Protein AF-A0A453R0F7-F1 (afdb_monomer_lite)

Radius of gyration: 18.1 Å; chains: 1; bounding box: 47×37×55 Å

Foldseek 3Di:
DVVVVVVVCVVQQQDFPDDDPPQTDGPVQVCQVPDVLRQHDLSVQQSVLSVCCVVCPCLRNLEHRDRQVLLQLLLVPDDDVSLVVNLVRQVVSCVSPNNLSRQKYWHWYQDPSATWIWMQGNPVLETEIEHQADDCPDPVNVSSVVSNVVSVQVSCCVRRNVPDDSPVHDYDYDDDHHDPHD

InterPro domains:
  IPR003653 Ulp1 protease family, C-terminal catalytic domain [PF02902] (80-179)
  IPR038765 Papain-like cysteine peptidase superfamily [SSF54001] (18-182)

Sequence (182 aa):
CIVLTFIFYLYVSSMTAIIYRKVRCSYLSLGQSLMPGGHVNNFLISVFCRKLFDDCHPSVSKKHYFFSYIGENILKYHNKDQFKLIQNTFKGASLAKKIDACELLFFPICHCKHWFLFVVDLQNCQFVFMDSLFLKKSRYQVVVSEMLVGNFKHLWKEIVDSEYSFDNFRIVYPAMPRQGNG

Structure (mmCIF, N/CA/C/O backbone):
data_AF-A0A453R0F7-F1
#
_entry.id   AF-A0A453R0F7-F1
#
loop_
_atom_site.group_PDB
_atom_site.id
_atom_site.type_symbol
_atom_site.label_atom_id
_atom_site.label_alt_id
_atom_site.label_comp_id
_atom_site.label_asym_id
_atom_site.label_entity_id
_atom_site.label_seq_id
_atom_site.pdbx_PDB_ins_code
_atom_site.Cartn_x
_atom_site.Cartn_y
_atom_site.Cartn_z
_atom_site.occupancy
_atom_site.B_iso_or_equiv
_atom_site.auth_seq_id
_atom_site.auth_comp_id
_atom_site.auth_asym_id
_atom_site.auth_atom_id
_atom_site.pdbx_PDB_model_num
ATOM 1 N N . CYS A 1 1 ? 30.199 2.221 -34.842 1.00 62.59 1 CYS A N 1
ATOM 2 C CA . CYS A 1 1 ? 29.141 1.273 -34.422 1.00 62.59 1 CYS A CA 1
ATOM 3 C C . CYS A 1 1 ? 28.790 1.367 -32.940 1.00 62.59 1 CYS A C 1
ATOM 5 O O . CYS A 1 1 ? 27.654 1.707 -32.656 1.00 62.59 1 CYS A O 1
ATOM 7 N N . ILE A 1 2 ? 29.724 1.157 -32.003 1.00 69.75 2 ILE A N 1
ATOM 8 C CA . ILE A 1 2 ? 29.422 1.078 -30.553 1.00 69.75 2 ILE A CA 1
ATOM 9 C C . ILE A 1 2 ? 28.723 2.336 -29.999 1.00 69.75 2 ILE A C 1
ATOM 11 O O . ILE A 1 2 ? 27.741 2.221 -29.273 1.00 69.75 2 ILE A O 1
ATOM 15 N N . VAL A 1 3 ? 29.165 3.536 -30.390 1.00 70.31 3 VAL A N 1
ATOM 16 C CA . VAL A 1 3 ? 28.563 4.806 -29.932 1.00 70.31 3 VAL A CA 1
ATOM 17 C C . VAL A 1 3 ? 27.114 4.967 -30.412 1.00 70.31 3 VAL A C 1
ATOM 19 O O . VAL A 1 3 ? 26.255 5.373 -29.639 1.00 70.31 3 VAL A O 1
ATOM 22 N N . LEU A 1 4 ? 26.814 4.582 -31.657 1.00 67.19 4 LEU A N 1
ATOM 23 C CA . LEU A 1 4 ? 25.453 4.620 -32.207 1.00 67.19 4 LEU A CA 1
ATOM 24 C C . LEU A 1 4 ? 24.537 3.613 -31.504 1.00 67.19 4 LEU A C 1
ATOM 26 O O . LEU A 1 4 ? 23.413 3.957 -31.158 1.00 67.19 4 LEU A O 1
ATOM 30 N N . THR A 1 5 ? 25.032 2.404 -31.228 1.00 71.38 5 THR A N 1
ATOM 31 C CA . THR A 1 5 ? 24.297 1.394 -30.453 1.00 71.38 5 THR A CA 1
ATOM 32 C C . THR A 1 5 ? 24.018 1.874 -29.028 1.00 71.38 5 THR A C 1
ATOM 34 O O . THR A 1 5 ? 22.914 1.683 -28.529 1.00 71.38 5 THR A O 1
ATOM 37 N N . PHE A 1 6 ? 24.978 2.542 -28.386 1.00 71.06 6 PHE A N 1
ATOM 38 C CA . PHE A 1 6 ? 24.814 3.083 -27.037 1.00 71.06 6 PHE A CA 1
ATOM 39 C C . PHE A 1 6 ? 23.817 4.250 -26.990 1.00 71.06 6 PHE A C 1
ATOM 41 O O . PHE A 1 6 ? 22.940 4.274 -26.131 1.00 71.06 6 PHE A O 1
ATOM 48 N N . ILE A 1 7 ? 23.886 5.179 -27.948 1.00 72.44 7 ILE A N 1
ATOM 49 C CA . ILE A 1 7 ? 22.922 6.284 -28.072 1.00 72.44 7 ILE A CA 1
ATOM 50 C C . ILE A 1 7 ? 21.515 5.741 -28.349 1.00 72.44 7 ILE A C 1
ATOM 52 O O . ILE A 1 7 ? 20.557 6.168 -27.708 1.00 72.44 7 ILE A O 1
ATOM 56 N N . PHE A 1 8 ? 21.388 4.763 -29.250 1.00 73.00 8 PHE A N 1
ATOM 57 C CA . PHE A 1 8 ? 20.111 4.115 -29.547 1.00 73.00 8 PHE A CA 1
ATOM 58 C C . PHE A 1 8 ? 19.547 3.383 -28.322 1.00 73.00 8 PHE A C 1
ATOM 60 O O . PHE A 1 8 ? 18.367 3.525 -28.008 1.00 73.00 8 PHE A O 1
ATOM 67 N N . TYR A 1 9 ? 20.393 2.668 -27.574 1.00 76.19 9 TYR A N 1
ATOM 68 C CA . TYR A 1 9 ? 20.005 2.023 -26.322 1.00 76.19 9 TYR A CA 1
ATOM 69 C C . TYR A 1 9 ? 19.508 3.034 -25.285 1.00 76.19 9 TYR A C 1
ATOM 71 O O . TYR A 1 9 ? 18.440 2.826 -24.712 1.00 76.19 9 TYR A O 1
ATOM 79 N N . LEU A 1 10 ? 20.235 4.133 -25.054 1.00 76.06 10 LEU A N 1
ATOM 80 C CA . LEU A 1 10 ? 19.820 5.181 -24.116 1.00 76.06 10 LEU A CA 1
ATOM 81 C C . LEU A 1 10 ? 18.492 5.822 -24.532 1.00 76.06 10 LEU A C 1
ATOM 83 O O . LEU A 1 10 ? 17.615 6.023 -23.689 1.00 76.06 10 LEU A O 1
ATOM 87 N N . TYR A 1 11 ? 18.326 6.084 -25.829 1.00 78.25 11 TYR A N 1
ATOM 88 C CA . TYR A 1 11 ? 17.098 6.639 -26.381 1.00 78.25 11 TYR A CA 1
ATOM 89 C C . TYR A 1 11 ? 15.909 5.710 -26.111 1.00 78.25 11 TYR A C 1
ATOM 91 O O . TYR A 1 11 ? 14.978 6.102 -25.407 1.00 78.25 11 TYR A O 1
ATOM 99 N N . VAL A 1 12 ? 15.979 4.452 -26.559 1.00 79.31 12 VAL A N 1
ATOM 100 C CA . VAL A 1 12 ? 14.901 3.462 -26.387 1.00 79.31 12 VAL A CA 1
ATOM 101 C C . VAL A 1 12 ? 14.626 3.170 -24.909 1.00 79.31 12 VAL A C 1
ATOM 103 O O . VAL A 1 12 ? 13.471 3.089 -24.497 1.00 79.31 12 VAL A O 1
ATOM 106 N N . SER A 1 13 ? 15.667 3.087 -24.079 1.00 80.00 13 SER A N 1
ATOM 107 C CA . SER A 1 13 ? 15.554 2.834 -22.634 1.00 80.00 13 SER A CA 1
ATOM 108 C C . SER A 1 13 ? 14.711 3.884 -21.907 1.00 80.00 13 SER A C 1
ATOM 110 O O . SER A 1 13 ? 13.990 3.559 -20.959 1.00 80.00 13 SER A O 1
ATOM 112 N N . SER A 1 14 ? 14.788 5.140 -22.354 1.00 85.94 14 SER A N 1
ATOM 113 C CA . SER A 1 14 ? 14.032 6.262 -21.790 1.00 85.94 14 SER A CA 1
ATOM 114 C C . SER A 1 14 ? 12.587 6.347 -22.298 1.00 85.94 14 SER A C 1
ATOM 116 O O . SER A 1 14 ? 11.749 6.997 -21.667 1.00 85.94 14 SER A O 1
ATOM 118 N N . MET A 1 15 ? 12.269 5.668 -23.406 1.00 90.94 15 MET A N 1
ATOM 119 C CA . MET A 1 15 ? 10.923 5.662 -23.968 1.00 90.94 15 MET A CA 1
ATOM 120 C C . MET A 1 15 ? 9.944 4.945 -23.040 1.00 90.94 15 MET A C 1
ATOM 122 O O . MET A 1 15 ? 10.283 4.000 -22.322 1.00 90.94 15 MET A O 1
ATOM 126 N N . THR A 1 16 ? 8.692 5.398 -23.066 1.00 92.38 16 THR A N 1
ATOM 127 C CA . THR A 1 16 ? 7.635 4.772 -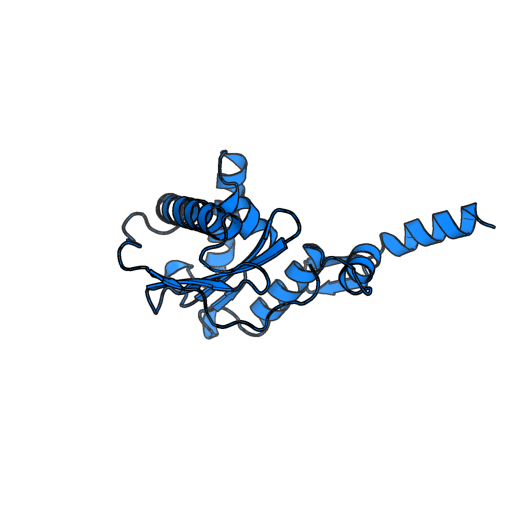22.274 1.00 92.38 16 THR A CA 1
ATOM 128 C C . THR A 1 16 ? 7.219 3.446 -22.910 1.00 92.38 16 THR A C 1
ATOM 130 O O . THR A 1 16 ? 6.814 3.427 -24.068 1.00 92.38 16 THR A O 1
ATOM 133 N N . ALA A 1 17 ? 7.298 2.358 -22.145 1.00 91.88 17 ALA A N 1
ATOM 134 C CA . ALA A 1 17 ? 6.841 1.032 -22.557 1.00 91.88 17 ALA A CA 1
ATOM 135 C C . ALA A 1 17 ? 5.370 0.804 -22.198 1.00 91.88 17 ALA A C 1
ATOM 137 O O . ALA A 1 17 ? 4.613 0.251 -22.987 1.00 91.88 17 ALA A O 1
ATOM 138 N N . ILE A 1 18 ? 4.958 1.245 -21.006 1.00 91.88 18 ILE A N 1
ATOM 139 C CA . ILE A 1 18 ? 3.586 1.093 -20.517 1.00 91.88 18 ILE A CA 1
ATOM 140 C C . ILE A 1 18 ? 3.050 2.458 -20.103 1.00 91.88 18 ILE A C 1
ATOM 142 O O . ILE A 1 18 ? 3.661 3.150 -19.285 1.00 91.88 18 ILE A O 1
ATOM 146 N N . ILE A 1 19 ? 1.879 2.814 -20.630 1.00 93.19 19 ILE A N 1
ATOM 147 C CA . ILE A 1 19 ? 1.061 3.931 -20.154 1.00 93.19 19 ILE A CA 1
ATOM 148 C C . ILE A 1 19 ? -0.261 3.346 -19.681 1.00 93.19 19 ILE A C 1
ATOM 150 O O . ILE A 1 19 ? -1.028 2.819 -20.481 1.00 93.19 19 ILE A O 1
ATOM 154 N N . TYR A 1 20 ? -0.538 3.463 -18.385 1.00 91.81 20 TYR A N 1
ATOM 155 C CA . TYR A 1 20 ? -1.837 3.106 -17.831 1.00 91.81 20 TYR A CA 1
ATOM 156 C C . TYR A 1 20 ? -2.412 4.305 -17.075 1.00 91.81 20 TYR A C 1
ATOM 158 O O . TYR A 1 20 ? -1.921 4.717 -16.017 1.00 91.81 20 TYR A O 1
ATOM 166 N N . ARG A 1 21 ? -3.432 4.928 -17.680 1.00 90.44 21 ARG A N 1
ATOM 167 C CA . ARG A 1 21 ? -3.911 6.276 -17.339 1.00 90.44 21 ARG A CA 1
ATOM 168 C C . ARG A 1 21 ? -2.759 7.294 -17.307 1.00 90.44 21 ARG A C 1
ATOM 170 O O . ARG A 1 21 ? -2.176 7.603 -18.338 1.00 90.44 21 ARG A O 1
ATOM 177 N N . LYS A 1 22 ? -2.441 7.835 -16.125 1.00 88.81 22 LYS A N 1
ATOM 178 C CA . LYS A 1 22 ? -1.382 8.834 -15.903 1.00 88.81 22 LYS A CA 1
ATOM 179 C C . LYS A 1 22 ? -0.075 8.218 -15.386 1.00 88.81 22 LYS A C 1
ATOM 181 O O . LYS A 1 22 ? 0.882 8.954 -15.166 1.00 88.81 22 LYS A O 1
ATOM 186 N N . VAL A 1 23 ? -0.029 6.900 -15.173 1.00 91.81 23 VAL A N 1
ATOM 187 C CA . VAL A 1 23 ? 1.169 6.195 -14.696 1.00 91.81 23 VAL A CA 1
ATOM 188 C C . VAL A 1 23 ? 1.950 5.673 -15.895 1.00 91.81 23 VAL A C 1
ATOM 190 O O . VAL A 1 23 ? 1.370 5.099 -16.818 1.00 91.81 23 VAL A O 1
ATOM 193 N N . ARG A 1 24 ? 3.266 5.892 -15.882 1.00 92.88 24 ARG A N 1
ATOM 194 C CA . ARG A 1 24 ? 4.177 5.503 -16.959 1.00 92.88 24 ARG A CA 1
ATOM 195 C C . ARG A 1 24 ? 5.275 4.595 -16.419 1.00 92.88 24 ARG A C 1
ATOM 197 O O . ARG A 1 24 ? 5.778 4.828 -15.323 1.00 92.88 24 ARG A O 1
ATOM 204 N N . CYS A 1 25 ? 5.659 3.602 -17.209 1.00 93.81 25 CYS A N 1
ATOM 205 C CA . CYS A 1 25 ? 6.821 2.753 -16.970 1.00 93.81 25 CYS A CA 1
ATOM 206 C C . CYS A 1 25 ? 7.662 2.710 -18.251 1.00 93.81 25 CYS A C 1
ATOM 208 O O . CYS A 1 25 ? 7.121 2.456 -19.330 1.00 93.81 25 CYS A O 1
ATOM 210 N N . SER A 1 26 ? 8.958 3.008 -18.155 1.00 94.25 26 SER A N 1
ATOM 211 C CA . SER A 1 26 ? 9.866 3.000 -19.307 1.00 94.25 26 SER A CA 1
ATOM 212 C C . SER A 1 26 ? 10.296 1.588 -19.698 1.00 94.25 26 SER A C 1
ATOM 214 O O . SER A 1 26 ? 10.189 0.663 -18.889 1.00 94.25 26 SER A O 1
ATOM 216 N N . TYR A 1 27 ? 10.830 1.421 -20.911 1.00 91.56 27 TYR A N 1
ATOM 217 C CA . TYR A 1 27 ? 11.426 0.148 -21.336 1.00 91.56 27 TYR A CA 1
ATOM 218 C C . TYR A 1 27 ? 12.549 -0.298 -20.402 1.00 91.56 27 TYR A C 1
ATOM 220 O O . TYR A 1 27 ? 12.622 -1.477 -20.070 1.00 91.56 27 TYR A O 1
ATOM 228 N N . LEU A 1 28 ? 13.366 0.639 -19.910 1.00 91.62 28 LEU A N 1
ATOM 229 C CA . LEU A 1 28 ? 14.405 0.325 -18.932 1.00 91.62 28 LEU A CA 1
ATOM 230 C C . LEU A 1 28 ? 13.816 -0.219 -17.629 1.00 91.62 28 LEU A C 1
ATOM 232 O O . LEU A 1 28 ? 14.228 -1.278 -17.166 1.00 91.62 28 LEU A O 1
ATOM 236 N N . SER A 1 29 ? 12.836 0.483 -17.051 1.00 92.69 29 SER A N 1
ATOM 237 C CA . SER A 1 29 ? 12.216 0.061 -15.789 1.00 92.69 29 SER A CA 1
ATOM 238 C C . SER A 1 29 ? 11.486 -1.268 -15.937 1.00 92.69 29 SER A C 1
ATOM 240 O O . SER A 1 29 ? 11.570 -2.106 -15.044 1.00 92.69 29 SER A O 1
ATOM 242 N N . LEU A 1 30 ? 10.804 -1.486 -17.063 1.00 92.62 30 LEU A N 1
ATOM 243 C CA . LEU A 1 30 ? 10.128 -2.743 -17.362 1.00 92.62 30 LEU A CA 1
ATOM 244 C C . LEU A 1 30 ? 11.133 -3.891 -17.530 1.00 92.62 30 LEU A C 1
ATOM 246 O O . LEU A 1 30 ? 10.993 -4.920 -16.875 1.00 92.62 30 LEU A O 1
ATOM 250 N N . GLY A 1 31 ? 12.165 -3.692 -18.354 1.00 91.69 31 GLY A N 1
ATOM 251 C CA . GLY A 1 31 ? 13.191 -4.696 -18.630 1.00 91.69 31 GLY A CA 1
ATOM 252 C C . GLY A 1 31 ? 13.966 -5.098 -17.377 1.00 91.69 31 GLY A C 1
ATOM 253 O O . GLY A 1 31 ? 14.059 -6.282 -17.072 1.00 91.69 31 GLY A O 1
ATOM 254 N N . GLN A 1 32 ? 14.439 -4.123 -16.595 1.00 92.06 32 GLN A N 1
ATOM 255 C CA . GLN A 1 32 ? 15.141 -4.381 -15.331 1.00 92.06 32 GLN A CA 1
ATOM 256 C C . GLN A 1 32 ? 14.262 -5.082 -14.292 1.00 92.06 32 GLN A C 1
ATOM 258 O O . GLN A 1 32 ? 14.773 -5.861 -13.495 1.00 92.06 32 GLN A O 1
ATOM 263 N N . SER A 1 33 ? 12.952 -4.816 -14.294 1.00 92.75 33 SER A N 1
ATOM 264 C CA . SER A 1 33 ? 12.030 -5.436 -13.337 1.00 92.75 33 SER A CA 1
ATOM 265 C C . SER A 1 33 ? 11.724 -6.897 -13.653 1.00 92.75 33 SER A C 1
ATOM 267 O O . SER A 1 33 ? 11.438 -7.655 -12.735 1.00 92.75 33 SER A O 1
ATOM 269 N N . LEU A 1 34 ? 11.703 -7.268 -14.936 1.00 92.19 34 LEU A N 1
ATOM 270 C CA . LEU A 1 34 ? 11.220 -8.576 -15.392 1.00 92.19 34 LEU A CA 1
ATOM 271 C C . LEU A 1 34 ? 12.337 -9.518 -15.854 1.00 92.19 34 LEU A C 1
ATOM 273 O O . LEU A 1 34 ? 12.078 -10.698 -16.083 1.00 92.19 34 LEU A O 1
ATOM 277 N N . MET A 1 35 ? 13.569 -9.024 -16.009 1.00 92.25 35 MET A N 1
ATOM 278 C CA . MET A 1 35 ? 14.704 -9.878 -16.352 1.00 92.25 35 MET A CA 1
ATOM 279 C C . MET A 1 35 ? 15.025 -10.876 -15.222 1.00 92.25 35 MET A C 1
ATOM 281 O O . MET A 1 35 ? 14.821 -10.556 -14.048 1.00 92.25 35 MET A O 1
ATOM 285 N N . PRO A 1 36 ? 15.575 -12.065 -15.533 1.00 89.69 36 PRO A N 1
ATOM 286 C CA . PRO A 1 36 ? 16.048 -12.997 -14.511 1.00 89.69 36 PRO A CA 1
ATOM 287 C C . PRO A 1 36 ? 17.060 -12.337 -13.564 1.00 89.69 36 PRO A C 1
ATOM 289 O O . PRO A 1 36 ? 18.029 -11.728 -14.015 1.00 89.69 36 PRO A O 1
ATOM 292 N N . GLY A 1 37 ? 16.820 -12.439 -12.253 1.00 86.38 37 GLY A N 1
ATOM 293 C CA . GLY A 1 37 ? 17.630 -11.769 -11.223 1.00 86.38 37 GLY A CA 1
ATOM 294 C C . GLY A 1 37 ? 17.433 -10.249 -11.136 1.00 86.38 37 GLY A C 1
ATOM 295 O O . GLY A 1 37 ? 18.129 -9.585 -10.374 1.00 86.38 37 GLY A O 1
ATOM 296 N N . GLY A 1 38 ? 16.507 -9.685 -11.914 1.00 86.94 38 GLY A N 1
ATOM 297 C CA . GLY A 1 38 ? 16.132 -8.280 -11.853 1.00 86.94 38 GLY A CA 1
ATOM 298 C C . GLY A 1 38 ? 15.328 -7.947 -10.597 1.00 86.94 38 GLY A C 1
ATOM 299 O O . GLY A 1 38 ? 14.561 -8.767 -10.093 1.00 86.94 38 GLY A O 1
ATOM 300 N N . HIS A 1 39 ? 15.475 -6.716 -10.104 1.00 89.81 39 HIS A N 1
ATOM 301 C CA . HIS A 1 39 ? 14.661 -6.203 -9.003 1.00 89.81 39 HIS A CA 1
ATOM 302 C C . HIS A 1 39 ? 13.520 -5.351 -9.548 1.00 89.81 39 HIS A C 1
ATOM 304 O O . HIS A 1 39 ? 13.734 -4.407 -10.313 1.00 89.81 39 HIS A O 1
ATOM 310 N N . VAL A 1 40 ? 12.300 -5.652 -9.105 1.00 92.44 40 VAL A N 1
ATOM 311 C CA . VAL A 1 40 ? 11.104 -4.936 -9.547 1.00 92.44 40 VAL A CA 1
ATOM 312 C C . VAL A 1 40 ? 11.179 -3.459 -9.158 1.00 92.44 40 VAL A C 1
ATOM 314 O O . VAL A 1 40 ? 11.432 -3.105 -8.006 1.00 92.44 40 VAL A O 1
ATOM 317 N N . ASN A 1 41 ? 10.929 -2.583 -10.128 1.00 91.81 41 ASN A N 1
ATOM 318 C CA . ASN A 1 41 ? 10.958 -1.140 -9.948 1.00 91.81 41 ASN A CA 1
ATOM 319 C C . ASN A 1 41 ? 9.603 -0.598 -9.445 1.00 91.81 41 ASN A C 1
ATOM 321 O O . ASN A 1 41 ? 8.530 -1.070 -9.831 1.00 91.81 41 ASN A O 1
ATOM 325 N N . ASN A 1 42 ? 9.658 0.468 -8.642 1.00 92.12 42 ASN A N 1
ATOM 326 C CA . ASN A 1 42 ? 8.509 1.250 -8.177 1.00 92.12 42 ASN A CA 1
ATOM 327 C C . ASN A 1 42 ? 7.538 1.662 -9.297 1.00 92.12 42 ASN A C 1
ATOM 329 O O . ASN A 1 42 ? 6.325 1.670 -9.076 1.00 92.12 42 ASN A O 1
ATOM 333 N N . PHE A 1 43 ? 8.039 1.991 -10.494 1.00 92.19 43 PHE A N 1
ATOM 334 C CA . PHE A 1 43 ? 7.181 2.371 -11.622 1.00 92.19 43 PHE A CA 1
ATOM 335 C C . PHE A 1 43 ? 6.272 1.223 -12.063 1.00 92.19 43 PHE A C 1
ATOM 337 O O . PHE A 1 43 ? 5.080 1.438 -12.282 1.00 92.19 43 PHE A O 1
ATOM 344 N N . LEU A 1 44 ? 6.807 0.000 -12.137 1.00 94.19 44 LEU A N 1
ATOM 345 C CA . LEU A 1 44 ? 6.028 -1.169 -12.532 1.00 94.19 44 LEU A CA 1
ATOM 346 C C . LEU A 1 44 ? 4.979 -1.516 -11.468 1.00 94.19 44 LEU A C 1
ATOM 348 O O . LEU A 1 44 ? 3.811 -1.695 -11.804 1.00 94.19 44 LEU A O 1
ATOM 352 N N . ILE A 1 45 ? 5.357 -1.513 -10.184 1.00 95.44 45 ILE A N 1
ATOM 353 C CA . ILE A 1 45 ? 4.398 -1.715 -9.084 1.00 95.44 45 ILE A CA 1
ATOM 354 C C . ILE A 1 45 ? 3.304 -0.645 -9.106 1.00 95.44 45 ILE A C 1
ATOM 356 O O . ILE A 1 45 ? 2.130 -0.969 -8.979 1.00 95.44 45 ILE A O 1
ATOM 360 N N . SER A 1 46 ? 3.650 0.620 -9.351 1.00 94.19 46 SER A N 1
ATOM 361 C CA . SER A 1 46 ? 2.662 1.703 -9.429 1.00 94.19 46 SER A CA 1
ATOM 362 C C . SER A 1 46 ? 1.667 1.519 -10.581 1.00 94.19 46 SER A C 1
ATOM 364 O O . SER A 1 46 ? 0.487 1.844 -10.423 1.00 94.19 46 SER A O 1
ATOM 366 N N . VAL A 1 47 ? 2.105 0.969 -11.723 1.00 94.94 47 VAL A N 1
ATOM 367 C CA . VAL A 1 47 ? 1.204 0.586 -12.825 1.00 94.94 47 VAL A CA 1
ATOM 368 C C . VAL A 1 47 ? 0.227 -0.495 -12.359 1.00 94.94 47 VAL A C 1
ATOM 370 O O . VAL A 1 47 ? -0.981 -0.328 -12.539 1.00 94.94 47 VAL A O 1
ATOM 373 N N . PHE A 1 48 ? 0.715 -1.550 -11.697 1.00 95.19 48 PHE A N 1
ATOM 374 C CA . PHE A 1 48 ? -0.143 -2.604 -11.143 1.00 95.19 48 PHE A CA 1
ATOM 375 C C . PHE A 1 48 ? -1.131 -2.068 -10.105 1.00 95.19 48 PHE A C 1
ATOM 377 O O . PHE A 1 48 ? -2.320 -2.362 -10.191 1.00 95.19 48 PHE A O 1
ATOM 384 N N . CYS A 1 49 ? -0.687 -1.221 -9.175 1.00 96.06 49 CYS A N 1
ATOM 385 C CA . CYS A 1 49 ? -1.566 -0.582 -8.197 1.00 96.06 49 CYS A CA 1
ATOM 386 C C . CYS A 1 49 ? -2.668 0.238 -8.870 1.00 96.06 49 CYS A C 1
ATOM 388 O O . CYS A 1 49 ? -3.813 0.185 -8.432 1.00 96.06 49 CYS A O 1
ATOM 390 N N . ARG A 1 50 ? -2.356 0.970 -9.953 1.00 95.56 50 ARG A N 1
ATOM 391 C CA . ARG A 1 50 ? -3.380 1.717 -10.697 1.00 95.56 50 ARG A CA 1
ATOM 392 C C . ARG A 1 50 ? -4.378 0.785 -11.377 1.00 95.56 50 ARG A C 1
ATOM 394 O O . ARG A 1 50 ? -5.567 1.082 -11.352 1.00 95.56 50 ARG A O 1
ATOM 401 N N . LYS A 1 51 ? -3.910 -0.319 -11.963 1.00 95.44 51 LYS A N 1
ATOM 402 C CA . LYS A 1 51 ? -4.785 -1.321 -12.583 1.00 95.44 51 LYS A CA 1
ATOM 403 C C . LYS A 1 51 ? -5.720 -1.953 -11.553 1.00 95.44 51 LYS A C 1
ATOM 405 O O . LYS A 1 51 ? -6.925 -1.945 -11.759 1.00 95.44 51 LYS A O 1
ATOM 410 N N . LEU A 1 52 ? -5.182 -2.396 -10.416 1.00 95.50 52 LEU A N 1
ATOM 411 C CA . LEU A 1 52 ? -5.963 -2.969 -9.315 1.00 95.50 52 LEU A CA 1
ATOM 412 C C . LEU A 1 52 ? -6.951 -1.964 -8.716 1.00 95.50 52 LEU A C 1
ATOM 414 O O . LEU A 1 52 ? -8.074 -2.333 -8.397 1.00 95.50 52 LEU A O 1
ATOM 418 N N . PHE A 1 53 ? -6.558 -0.694 -8.597 1.00 94.81 53 PHE A N 1
ATOM 419 C CA . PHE A 1 53 ? -7.468 0.370 -8.184 1.00 94.81 53 PHE A CA 1
ATOM 420 C C . PHE A 1 53 ? -8.650 0.518 -9.148 1.00 94.81 53 PHE A C 1
ATOM 422 O O . PHE A 1 53 ? -9.761 0.741 -8.692 1.00 94.81 53 PHE A O 1
ATOM 429 N N . ASP A 1 54 ? -8.441 0.415 -10.461 1.00 94.25 54 ASP A N 1
ATOM 430 C CA . ASP A 1 54 ? -9.540 0.525 -11.425 1.00 94.25 54 ASP A CA 1
ATOM 431 C C . ASP A 1 54 ? -10.432 -0.721 -11.433 1.00 94.25 54 ASP A C 1
ATOM 433 O O . ASP A 1 54 ? -11.654 -0.597 -11.408 1.00 94.25 54 ASP A O 1
ATOM 437 N N . ASP A 1 55 ? -9.825 -1.910 -11.441 1.00 95.25 55 ASP A N 1
ATOM 438 C CA . ASP A 1 55 ? -10.545 -3.187 -11.499 1.00 95.25 55 ASP A CA 1
ATOM 439 C C . ASP A 1 55 ? -11.356 -3.446 -10.226 1.00 95.25 55 ASP A C 1
ATOM 441 O O . ASP A 1 55 ? -12.461 -3.983 -10.270 1.00 95.25 55 ASP A O 1
ATOM 445 N N . CYS A 1 56 ? -10.807 -3.040 -9.082 1.00 94.19 56 CYS A N 1
ATOM 446 C CA . CYS A 1 56 ? -11.392 -3.217 -7.761 1.00 94.19 56 CYS A CA 1
ATOM 447 C C . CYS A 1 56 ? -11.680 -1.853 -7.127 1.00 94.19 56 CYS A C 1
ATOM 449 O O . CYS A 1 56 ? -11.251 -1.601 -6.000 1.00 94.19 56 CYS A O 1
ATOM 451 N N . HIS A 1 57 ? -12.396 -0.975 -7.836 1.00 95.75 57 HIS A N 1
ATOM 452 C CA . HIS A 1 57 ? -12.603 0.412 -7.410 1.00 95.75 57 HIS A CA 1
ATOM 453 C C . HIS A 1 57 ? -13.104 0.541 -5.955 1.00 95.75 57 HIS A C 1
ATOM 455 O O . HIS A 1 57 ? -14.095 -0.113 -5.605 1.00 95.75 57 HIS A O 1
ATOM 461 N N . PRO A 1 58 ? -12.489 1.398 -5.106 1.00 96.38 58 PRO A N 1
ATOM 462 C CA . PRO A 1 58 ? -12.810 1.478 -3.675 1.00 96.38 58 PRO A CA 1
ATOM 463 C C . PRO A 1 58 ? -14.274 1.802 -3.365 1.00 96.38 58 PRO A C 1
ATOM 465 O O . PRO A 1 58 ? -14.786 1.401 -2.323 1.00 96.38 58 PRO A O 1
ATOM 468 N N . SER A 1 59 ? -14.972 2.512 -4.259 1.00 95.50 59 SER A N 1
ATOM 469 C CA . SER A 1 59 ? -16.399 2.816 -4.076 1.00 95.50 59 SER A CA 1
ATOM 470 C C . SER A 1 59 ? -17.291 1.570 -4.089 1.00 95.50 59 SER A C 1
ATOM 472 O O . SER A 1 59 ? -18.369 1.603 -3.500 1.00 95.50 59 SER A O 1
ATOM 474 N N . VAL A 1 60 ? -16.840 0.489 -4.734 1.00 96.12 60 VAL A N 1
ATOM 475 C CA . VAL A 1 60 ? -17.559 -0.786 -4.849 1.00 96.12 60 VAL A CA 1
ATOM 476 C C . VAL A 1 60 ? -16.928 -1.833 -3.936 1.00 96.12 60 VAL A C 1
ATOM 478 O O . VAL A 1 60 ? -17.613 -2.452 -3.129 1.00 96.12 60 VAL A O 1
ATOM 481 N N . SER A 1 61 ? -15.610 -2.013 -4.037 1.00 97.06 61 SER A N 1
ATOM 482 C CA . SER A 1 61 ? -14.880 -3.078 -3.347 1.00 97.06 61 SER A CA 1
ATOM 483 C C . SER A 1 61 ? -14.553 -2.754 -1.890 1.00 97.06 61 SER A C 1
ATOM 485 O O . SER A 1 61 ? -14.236 -3.666 -1.132 1.00 97.06 61 SER A O 1
ATOM 487 N N . LYS A 1 62 ? -14.553 -1.461 -1.522 1.00 97.50 62 LYS A N 1
ATOM 488 C CA . LYS A 1 62 ? -14.001 -0.921 -0.265 1.00 97.50 62 LYS A CA 1
ATOM 489 C C . LYS A 1 62 ? -12.514 -1.247 -0.050 1.00 97.50 62 LYS A C 1
ATOM 491 O O . LYS A 1 62 ? -12.012 -1.145 1.067 1.00 97.50 62 LYS A O 1
ATOM 496 N N . LYS A 1 63 ? -11.797 -1.620 -1.113 1.00 97.81 63 LYS A N 1
ATOM 497 C CA . LYS A 1 63 ? -10.357 -1.895 -1.116 1.00 97.81 63 LYS A CA 1
ATOM 498 C C . LYS A 1 63 ? -9.632 -0.749 -1.799 1.00 97.81 63 LYS A C 1
ATOM 500 O O . LYS A 1 63 ? -9.964 -0.406 -2.931 1.00 97.81 63 LYS A O 1
ATOM 505 N N . HIS A 1 64 ? -8.627 -0.178 -1.145 1.00 97.75 64 HIS A N 1
ATOM 506 C CA . HIS A 1 64 ? -7.825 0.896 -1.721 1.00 97.75 64 HIS A CA 1
ATOM 507 C C . HIS A 1 64 ? -6.374 0.467 -1.941 1.00 97.75 64 HIS A C 1
ATOM 509 O O . HIS A 1 64 ? -5.686 0.073 -1.003 1.00 97.75 64 HIS A O 1
ATOM 515 N N . TYR A 1 65 ? -5.883 0.610 -3.174 1.00 97.31 65 TYR A N 1
ATOM 516 C CA . TYR A 1 65 ? -4.502 0.301 -3.556 1.00 97.31 65 TYR A CA 1
ATOM 517 C C . TYR A 1 65 ? -3.685 1.587 -3.698 1.00 97.31 65 TYR A C 1
ATOM 519 O O . TYR A 1 65 ? -3.918 2.385 -4.608 1.00 97.31 65 TYR A O 1
ATOM 527 N N . PHE A 1 66 ? -2.728 1.802 -2.794 1.00 96.94 66 PHE A N 1
ATOM 528 C CA . PHE A 1 66 ? -1.821 2.948 -2.846 1.00 96.94 66 PHE A CA 1
ATOM 529 C C . PHE A 1 66 ? -0.623 2.679 -3.755 1.00 96.94 66 PHE A C 1
ATOM 531 O O . PHE A 1 66 ? -0.217 1.541 -3.977 1.00 96.94 66 PHE A O 1
ATOM 538 N N . PHE A 1 67 ? -0.032 3.757 -4.268 1.00 94.81 67 PHE A N 1
ATOM 539 C CA . PHE A 1 67 ? 1.239 3.683 -4.979 1.00 94.81 67 PHE A CA 1
ATOM 540 C C . PHE A 1 67 ? 2.396 3.369 -4.034 1.00 94.81 67 PHE A C 1
ATOM 542 O O . PHE A 1 67 ? 2.387 3.772 -2.869 1.00 94.81 67 PHE A O 1
ATOM 549 N N . SER A 1 68 ? 3.417 2.689 -4.559 1.00 89.75 68 SER A N 1
ATOM 550 C CA . SER A 1 68 ? 4.479 2.108 -3.733 1.00 89.75 68 SER A CA 1
ATOM 551 C C . SER A 1 68 ? 5.300 3.128 -2.951 1.00 89.75 68 SER A C 1
ATOM 553 O O . SER A 1 68 ? 5.720 2.870 -1.825 1.00 89.75 68 SER A O 1
ATOM 555 N N . TYR A 1 69 ? 5.486 4.326 -3.508 1.00 91.81 69 TYR A N 1
ATOM 556 C CA . TYR A 1 69 ? 6.253 5.372 -2.837 1.00 91.81 69 TYR A CA 1
ATOM 557 C C . TYR A 1 69 ? 5.592 5.842 -1.531 1.00 91.81 69 TYR A C 1
ATOM 559 O O . TYR A 1 69 ? 6.282 6.345 -0.648 1.00 91.81 69 TYR A O 1
ATOM 567 N N . ILE A 1 70 ? 4.273 5.682 -1.370 1.00 95.88 70 ILE A N 1
ATOM 568 C CA . ILE A 1 70 ? 3.561 6.155 -0.176 1.00 95.88 70 ILE A CA 1
ATOM 569 C C . ILE A 1 70 ? 3.946 5.350 1.051 1.00 95.88 70 ILE A C 1
ATOM 571 O O . ILE A 1 70 ? 4.260 5.936 2.083 1.00 95.88 70 ILE A O 1
ATOM 575 N N . GLY A 1 71 ? 3.968 4.023 0.943 1.00 95.50 71 GLY A N 1
ATOM 576 C CA . GLY A 1 71 ? 4.297 3.188 2.090 1.00 95.50 71 GLY A CA 1
ATOM 577 C C . GLY A 1 71 ? 5.750 3.370 2.550 1.00 95.50 71 GLY A C 1
ATOM 578 O O . GLY A 1 71 ? 6.004 3.392 3.751 1.00 95.50 71 GLY A O 1
ATOM 579 N N . GLU A 1 72 ? 6.693 3.625 1.633 1.00 94.44 72 GLU A N 1
ATOM 580 C CA . GLU A 1 72 ? 8.069 3.988 2.008 1.00 94.44 72 GLU A CA 1
ATOM 581 C C . GLU A 1 72 ? 8.139 5.350 2.724 1.00 94.44 72 GLU A C 1
ATOM 583 O O . GLU A 1 72 ? 8.875 5.496 3.702 1.00 94.44 72 GLU A O 1
ATOM 588 N N . ASN A 1 73 ? 7.353 6.339 2.284 1.00 96.75 73 ASN A N 1
ATOM 589 C CA . ASN A 1 73 ? 7.282 7.646 2.946 1.00 96.75 73 ASN A CA 1
ATOM 590 C C . ASN A 1 73 ? 6.668 7.560 4.351 1.00 96.75 73 ASN A C 1
ATOM 592 O O . ASN A 1 73 ? 7.122 8.275 5.239 1.00 96.75 73 ASN A O 1
ATOM 596 N N . ILE A 1 74 ? 5.688 6.676 4.569 1.00 97.75 74 ILE A N 1
ATOM 597 C CA . ILE A 1 74 ? 5.137 6.391 5.905 1.00 97.75 74 ILE A CA 1
ATOM 598 C C . ILE A 1 74 ? 6.198 5.701 6.772 1.00 97.75 74 ILE A C 1
ATOM 600 O O . ILE A 1 74 ? 6.437 6.117 7.903 1.00 97.75 74 ILE A O 1
ATOM 604 N N . LEU A 1 75 ? 6.880 4.676 6.246 1.00 96.56 75 LEU A N 1
ATOM 605 C CA . LEU A 1 75 ? 7.925 3.957 6.982 1.00 96.56 75 LEU A CA 1
ATOM 606 C C . LEU A 1 75 ? 9.040 4.899 7.453 1.00 96.56 75 LEU A C 1
ATOM 608 O O . LEU A 1 75 ? 9.471 4.835 8.599 1.00 96.56 75 LEU A O 1
ATOM 612 N N . LYS A 1 76 ? 9.497 5.781 6.563 1.00 94.94 76 LYS A N 1
ATOM 613 C CA . LYS A 1 76 ? 10.587 6.728 6.815 1.00 94.94 76 LYS A CA 1
ATOM 614 C C . LYS A 1 76 ? 10.084 8.091 7.283 1.00 94.94 76 LYS A C 1
ATOM 616 O O . LYS A 1 76 ? 10.792 9.070 7.069 1.00 94.94 76 LYS A O 1
ATOM 621 N N . TYR A 1 77 ? 8.878 8.193 7.831 1.00 96.44 77 TYR A N 1
ATOM 622 C CA . TYR A 1 77 ? 8.295 9.476 8.207 1.00 96.44 77 TYR A CA 1
ATOM 623 C C . TYR A 1 77 ? 9.118 10.173 9.303 1.00 96.44 77 TYR A C 1
ATOM 625 O O . TYR A 1 77 ? 9.295 9.628 10.389 1.00 96.44 77 TYR A O 1
ATOM 633 N N . HIS A 1 78 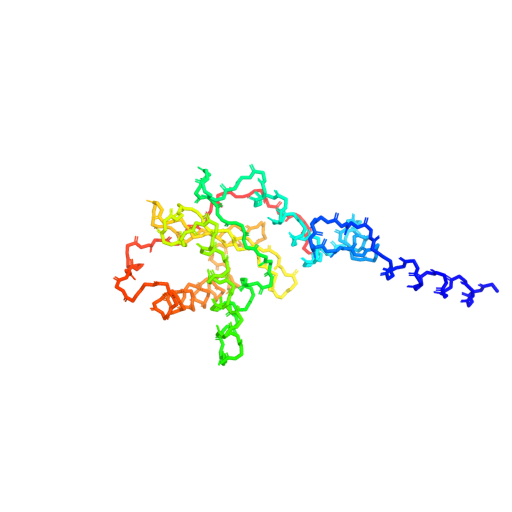? 9.634 11.369 9.007 1.00 93.31 78 HIS A N 1
ATOM 634 C CA . HIS A 1 78 ? 10.389 12.191 9.965 1.00 93.31 78 HIS A CA 1
ATOM 635 C C . HIS A 1 78 ? 10.330 13.705 9.693 1.00 93.31 78 HIS A C 1
ATOM 637 O O . HIS A 1 78 ? 10.892 14.479 10.467 1.00 93.31 78 HIS A O 1
ATOM 643 N N . ASN A 1 79 ? 9.705 14.162 8.598 1.00 93.69 79 ASN A N 1
ATOM 644 C CA . ASN A 1 79 ? 9.719 15.579 8.220 1.00 93.69 79 ASN A CA 1
ATOM 645 C C . ASN A 1 79 ? 8.388 16.092 7.632 1.00 93.69 79 ASN A C 1
ATOM 647 O O . ASN A 1 79 ? 7.485 15.330 7.279 1.00 93.69 79 ASN A O 1
ATOM 651 N N . LYS A 1 80 ? 8.283 17.425 7.519 1.00 92.75 80 LYS A N 1
ATOM 652 C CA . LYS A 1 80 ? 7.073 18.129 7.058 1.00 92.75 80 LYS A CA 1
ATOM 653 C C . LYS A 1 80 ? 6.756 17.911 5.576 1.00 92.75 80 LYS A C 1
ATOM 655 O O . LYS A 1 80 ? 5.582 17.925 5.205 1.00 92.75 80 LYS A O 1
ATOM 660 N N . ASP A 1 81 ? 7.760 17.695 4.732 1.00 93.88 81 ASP A N 1
ATOM 661 C CA . ASP A 1 81 ? 7.538 17.473 3.299 1.00 93.88 81 ASP A CA 1
ATOM 662 C C . ASP A 1 81 ? 6.876 16.114 3.061 1.00 93.88 81 ASP A C 1
ATOM 664 O O . ASP A 1 81 ? 5.891 16.016 2.324 1.00 93.88 81 ASP A O 1
ATOM 668 N N . GLN A 1 82 ? 7.343 15.082 3.771 1.00 94.69 82 GLN A N 1
ATOM 669 C CA . GLN A 1 82 ? 6.697 13.772 3.801 1.00 94.69 82 GLN A CA 1
ATOM 670 C C . GLN A 1 82 ? 5.273 13.874 4.344 1.00 94.69 82 GLN A C 1
ATOM 672 O O . GLN A 1 82 ? 4.362 13.317 3.733 1.00 94.69 82 GLN A O 1
ATOM 677 N N . PHE A 1 83 ? 5.055 14.632 5.428 1.00 97.06 83 PHE A N 1
ATOM 678 C CA . PHE A 1 83 ? 3.708 14.866 5.959 1.00 97.06 83 PHE A CA 1
ATOM 679 C C . PHE A 1 83 ? 2.771 15.418 4.880 1.00 97.06 83 PHE A C 1
ATOM 681 O O . PHE A 1 83 ? 1.707 14.855 4.632 1.00 97.06 83 PHE A O 1
ATOM 688 N N . LYS A 1 84 ? 3.180 16.486 4.182 1.00 97.25 84 LYS A N 1
ATOM 689 C CA . LYS A 1 84 ? 2.367 17.125 3.138 1.00 97.25 84 LYS A CA 1
ATOM 690 C C . LYS A 1 84 ? 2.095 16.183 1.964 1.00 97.25 84 LYS A C 1
ATOM 692 O O . LYS A 1 84 ? 0.974 16.145 1.455 1.00 97.25 84 LYS A O 1
ATOM 697 N N . LEU A 1 85 ? 3.092 15.405 1.543 1.00 97.12 85 LEU A N 1
ATOM 698 C CA . LEU A 1 85 ? 2.952 14.412 0.476 1.00 97.12 85 LEU A CA 1
ATOM 699 C C . LEU A 1 85 ? 1.966 13.294 0.854 1.00 97.12 85 LEU A C 1
ATOM 701 O O . LEU A 1 85 ? 1.081 12.959 0.060 1.00 97.12 85 LEU A O 1
ATOM 705 N N . ILE A 1 86 ? 2.081 12.751 2.068 1.00 97.88 86 ILE A N 1
ATOM 706 C CA . ILE A 1 86 ? 1.184 11.711 2.586 1.00 97.88 86 ILE A CA 1
ATOM 707 C C . ILE A 1 86 ? -0.229 12.282 2.743 1.00 97.88 86 ILE A C 1
ATOM 709 O O . ILE A 1 86 ? -1.177 11.702 2.217 1.00 97.88 86 ILE A O 1
ATOM 713 N N . GLN A 1 87 ? -0.373 13.462 3.350 1.00 97.88 87 GLN A N 1
ATOM 714 C CA . GLN A 1 87 ? -1.660 14.132 3.538 1.00 97.88 87 GLN A CA 1
ATOM 715 C C . GLN A 1 87 ? -2.379 14.375 2.208 1.00 97.88 87 GLN A C 1
ATOM 717 O O . GLN A 1 87 ? -3.555 14.037 2.071 1.00 97.88 87 GLN A O 1
ATOM 722 N N . ASN A 1 88 ? -1.687 14.921 1.206 1.00 97.62 88 ASN A N 1
ATOM 723 C CA . ASN A 1 88 ? -2.270 15.141 -0.118 1.00 97.62 88 ASN A CA 1
ATOM 724 C C . ASN A 1 88 ? -2.703 13.828 -0.774 1.00 97.62 88 ASN A C 1
ATOM 726 O O . ASN A 1 88 ? -3.734 13.781 -1.443 1.00 97.62 88 ASN A O 1
ATOM 730 N N . THR A 1 89 ? -1.943 12.754 -0.561 1.00 96.81 89 THR A N 1
ATOM 731 C CA . THR A 1 89 ? -2.280 11.445 -1.121 1.00 96.81 89 THR A CA 1
ATOM 732 C C . THR A 1 89 ? -3.510 10.839 -0.455 1.00 96.81 89 THR A C 1
ATOM 734 O O . THR A 1 89 ? -4.397 10.363 -1.158 1.00 96.81 89 THR A O 1
ATOM 737 N N . PHE A 1 90 ? -3.612 10.906 0.873 1.00 97.25 90 PHE A N 1
ATOM 738 C CA . PHE A 1 90 ? -4.790 10.438 1.608 1.00 97.25 90 PHE A CA 1
ATOM 739 C C . PHE A 1 90 ? -6.034 11.257 1.241 1.00 97.25 90 PHE A C 1
ATOM 741 O O . PHE A 1 90 ? -7.078 10.681 0.950 1.00 97.25 90 PHE A O 1
ATOM 748 N N . LYS A 1 91 ? -5.915 12.589 1.143 1.00 96.44 91 LYS A N 1
ATOM 749 C CA . LYS A 1 91 ? -7.004 13.464 0.672 1.00 96.44 91 LYS A CA 1
ATOM 750 C C . LYS A 1 91 ? -7.442 13.125 -0.755 1.00 96.44 91 LYS A C 1
ATOM 752 O O . LYS A 1 91 ? -8.636 13.055 -1.023 1.00 96.44 91 LYS A O 1
ATOM 757 N N . GLY A 1 92 ? -6.491 12.882 -1.659 1.00 95.56 92 GLY A N 1
ATOM 758 C CA . GLY A 1 92 ? -6.783 12.481 -3.036 1.00 95.56 92 GLY A CA 1
ATOM 759 C C . GLY A 1 92 ? -7.457 11.110 -3.129 1.00 95.56 92 GLY A C 1
ATOM 760 O O . GLY A 1 92 ? -8.399 10.941 -3.897 1.00 95.56 92 GLY A O 1
ATOM 761 N N . ALA A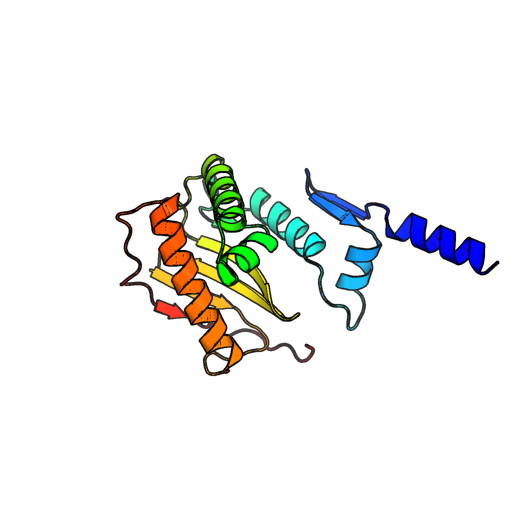 1 93 ? -7.016 10.145 -2.322 1.00 94.88 93 ALA A N 1
ATOM 762 C CA . ALA A 1 93 ? -7.627 8.822 -2.223 1.00 94.88 93 ALA A CA 1
ATOM 763 C C . ALA A 1 93 ? -9.063 8.884 -1.664 1.00 94.88 93 ALA A C 1
ATOM 765 O O . ALA A 1 93 ? -9.963 8.236 -2.204 1.00 94.88 93 ALA A O 1
ATOM 766 N N . SER A 1 94 ? -9.305 9.758 -0.677 1.00 95.94 94 SER A N 1
ATOM 767 C CA . SER A 1 94 ? -10.634 10.019 -0.108 1.00 95.94 94 SER A CA 1
ATOM 768 C C . SER A 1 94 ? -11.677 10.501 -1.123 1.00 95.94 94 SER A C 1
ATOM 770 O O . SER A 1 94 ? -12.871 10.384 -0.851 1.00 95.94 94 SER A O 1
ATOM 772 N N . LEU A 1 95 ? -11.263 11.006 -2.295 1.00 95.06 95 LEU A N 1
ATOM 773 C CA . LEU A 1 95 ? -12.186 11.394 -3.370 1.00 95.06 95 LEU A CA 1
ATOM 774 C C . LEU A 1 95 ? -12.916 10.193 -3.985 1.00 95.06 95 LEU A C 1
ATOM 776 O O . LEU A 1 95 ? -14.048 10.335 -4.434 1.00 95.06 95 LEU A O 1
ATOM 780 N N . ALA A 1 96 ? -12.281 9.018 -4.020 1.00 93.50 96 ALA A N 1
ATOM 781 C CA . ALA A 1 96 ? -12.906 7.801 -4.538 1.00 93.50 96 ALA A CA 1
ATOM 782 C C . ALA A 1 96 ? -13.806 7.132 -3.487 1.00 93.50 96 ALA A C 1
ATOM 784 O O . ALA A 1 96 ? -14.886 6.632 -3.802 1.00 93.50 96 ALA A O 1
ATOM 785 N N . LYS A 1 97 ? -13.341 7.112 -2.237 1.00 95.56 97 LYS A N 1
ATOM 786 C CA . LYS A 1 97 ? -14.030 6.611 -1.044 1.00 95.56 97 LYS A CA 1
ATOM 787 C C . LYS A 1 97 ? -13.254 7.141 0.157 1.00 95.56 97 LYS A C 1
ATOM 789 O O . LYS A 1 97 ? -12.030 7.034 0.148 1.00 95.56 97 LYS A O 1
ATOM 794 N N . LYS A 1 98 ? -13.930 7.681 1.180 1.00 96.62 98 LYS A N 1
ATOM 795 C CA . LYS A 1 98 ? -13.237 8.094 2.410 1.00 96.62 98 LYS A CA 1
ATOM 796 C C . LYS A 1 98 ? -12.400 6.929 2.959 1.00 96.62 98 LYS A C 1
ATOM 798 O O . LYS A 1 98 ? -12.859 5.785 2.939 1.00 96.62 98 LYS A O 1
ATOM 803 N N . ILE A 1 99 ? -11.176 7.220 3.397 1.00 96.31 99 ILE A N 1
ATOM 804 C CA . ILE A 1 99 ? -10.204 6.194 3.806 1.00 96.31 99 ILE A CA 1
ATOM 805 C C . ILE A 1 99 ? -10.709 5.355 4.990 1.00 96.31 99 ILE A C 1
ATOM 807 O O . ILE A 1 99 ? -10.560 4.138 4.976 1.00 96.31 99 ILE A O 1
ATOM 811 N N . ASP A 1 100 ? -11.350 5.992 5.966 1.00 94.94 100 ASP A N 1
ATOM 812 C CA . ASP A 1 100 ? -11.998 5.371 7.132 1.00 94.94 100 ASP A CA 1
ATOM 813 C C . ASP A 1 100 ? -13.213 4.493 6.776 1.00 94.94 100 ASP A C 1
ATOM 815 O O . ASP A 1 100 ? -13.592 3.607 7.534 1.00 94.94 100 ASP A O 1
ATOM 819 N N . ALA A 1 101 ? -13.809 4.700 5.601 1.00 96.25 101 ALA A N 1
ATOM 820 C CA . ALA A 1 101 ? -14.924 3.911 5.087 1.00 96.25 101 ALA A CA 1
ATOM 821 C C . ALA A 1 101 ? -14.485 2.759 4.161 1.00 96.25 101 ALA A C 1
ATOM 823 O O . ALA A 1 101 ? -15.340 2.093 3.564 1.00 96.25 101 ALA A O 1
ATOM 824 N N . CYS A 1 102 ? -13.177 2.562 3.979 1.00 97.50 102 CYS A N 1
ATOM 825 C CA . CYS A 1 102 ? -12.619 1.386 3.316 1.00 97.50 102 CYS A CA 1
ATOM 826 C C . CYS A 1 102 ? -12.489 0.224 4.315 1.00 97.50 102 CYS A C 1
ATOM 828 O O . CYS A 1 102 ? -12.378 0.434 5.516 1.00 97.50 102 CYS A O 1
ATOM 830 N N . GLU A 1 103 ? -12.484 -1.010 3.819 1.00 98.06 103 GLU A N 1
ATOM 831 C CA . GLU A 1 103 ? -12.240 -2.209 4.633 1.00 98.06 103 GLU A CA 1
ATOM 832 C C . GLU A 1 103 ? -10.755 -2.596 4.606 1.00 98.06 103 GLU A C 1
ATOM 834 O O . GLU A 1 103 ? -10.194 -2.973 5.632 1.00 98.06 103 GLU A O 1
ATOM 839 N N . LEU A 1 104 ? -10.099 -2.456 3.446 1.00 98.19 104 LEU A N 1
ATOM 840 C CA . LEU A 1 104 ? -8.697 -2.836 3.251 1.00 98.19 104 LEU A CA 1
ATOM 841 C C . LEU A 1 104 ? -7.910 -1.728 2.552 1.00 98.19 104 LEU A C 1
ATOM 843 O O . LEU A 1 104 ? -8.309 -1.242 1.490 1.00 98.19 104 LEU A O 1
ATOM 847 N N . LEU A 1 105 ? -6.745 -1.392 3.100 1.00 98.44 105 LEU A N 1
ATOM 848 C CA . LEU A 1 105 ? -5.794 -0.452 2.510 1.00 98.44 105 LEU A CA 1
ATOM 849 C C . LEU A 1 105 ? -4.480 -1.172 2.205 1.00 98.44 105 LEU A C 1
ATOM 851 O O . LEU A 1 105 ? -3.857 -1.732 3.102 1.00 98.44 105 LEU A O 1
ATOM 855 N N . PHE A 1 106 ? -4.046 -1.142 0.948 1.00 98.44 106 PHE A N 1
ATOM 856 C CA . PHE A 1 106 ? -2.869 -1.857 0.461 1.00 98.44 106 PHE A CA 1
ATOM 857 C C . PHE A 1 106 ? -1.717 -0.893 0.175 1.00 98.44 106 PHE A C 1
ATOM 859 O O . PHE A 1 106 ? -1.844 0.001 -0.666 1.00 98.44 106 PHE A O 1
ATOM 866 N N . PHE A 1 107 ? -0.579 -1.123 0.826 1.00 98.25 107 PHE A N 1
ATOM 867 C CA . PHE A 1 107 ? 0.648 -0.343 0.696 1.00 98.25 107 PHE A CA 1
ATOM 868 C C . PHE A 1 107 ? 1.806 -1.265 0.291 1.00 98.25 107 PHE A C 1
ATOM 870 O O . PHE A 1 107 ? 2.413 -1.907 1.153 1.00 98.25 107 PHE A O 1
ATOM 877 N N . PRO A 1 108 ? 2.132 -1.378 -1.006 1.00 97.75 108 PRO A N 1
ATOM 878 C CA . PRO A 1 108 ? 3.358 -2.050 -1.413 1.00 97.75 108 PRO A CA 1
ATOM 879 C C . PRO A 1 108 ? 4.559 -1.188 -1.021 1.00 97.75 108 PRO A C 1
ATOM 881 O O . PRO A 1 108 ? 4.571 0.012 -1.285 1.00 97.75 108 PRO A O 1
ATOM 884 N N . ILE A 1 109 ? 5.565 -1.786 -0.388 1.00 97.25 109 ILE A N 1
ATOM 885 C CA . ILE A 1 109 ? 6.718 -1.071 0.164 1.00 97.25 109 ILE A CA 1
ATOM 886 C C . ILE A 1 109 ? 7.995 -1.732 -0.322 1.00 97.25 109 ILE A C 1
ATOM 888 O O . ILE A 1 109 ? 8.183 -2.933 -0.147 1.00 97.25 109 ILE A O 1
ATOM 892 N N . CYS A 1 110 ? 8.888 -0.923 -0.889 1.00 94.88 110 CYS A N 1
ATOM 893 C CA . CYS A 1 110 ? 10.268 -1.312 -1.135 1.00 94.88 110 CYS A CA 1
ATOM 894 C C . CYS A 1 110 ? 11.155 -0.635 -0.094 1.00 94.88 110 CYS A C 1
ATOM 896 O O . CYS A 1 110 ? 11.254 0.591 -0.066 1.00 94.88 110 CYS A O 1
ATOM 898 N N . HIS A 1 111 ? 11.796 -1.415 0.772 1.00 93.44 111 HIS A N 1
ATOM 899 C CA . HIS A 1 111 ? 12.716 -0.894 1.776 1.00 93.44 111 HIS A CA 1
ATOM 900 C C . HIS A 1 111 ? 13.981 -1.746 1.836 1.00 93.44 111 HIS A C 1
ATOM 902 O O . HIS A 1 111 ? 13.913 -2.962 1.997 1.00 93.44 111 HIS A O 1
ATOM 908 N N . CYS A 1 112 ? 15.146 -1.103 1.713 1.00 90.69 112 CYS A N 1
ATOM 909 C CA . CYS A 1 112 ? 16.447 -1.778 1.634 1.00 90.69 112 CYS A CA 1
ATOM 910 C C . CYS A 1 112 ? 16.505 -2.832 0.512 1.00 90.69 112 CYS A C 1
ATOM 912 O O . CYS A 1 112 ? 17.022 -3.924 0.714 1.00 90.69 112 CYS A O 1
ATOM 914 N N . LYS A 1 113 ? 15.973 -2.479 -0.671 1.00 89.62 113 LYS A N 1
ATOM 915 C CA . LYS A 1 113 ? 15.858 -3.345 -1.864 1.00 89.62 113 LYS A CA 1
ATOM 916 C C . LYS A 1 113 ? 14.966 -4.580 -1.684 1.00 89.62 113 LYS A C 1
ATOM 918 O O . LYS A 1 113 ? 14.937 -5.431 -2.564 1.00 89.62 113 LYS A O 1
ATOM 923 N N . HIS A 1 114 ? 14.210 -4.649 -0.593 1.00 92.38 114 HIS A N 1
ATOM 924 C CA . HIS A 1 114 ? 13.265 -5.723 -0.329 1.00 92.38 114 HIS A CA 1
ATOM 925 C C . HIS A 1 114 ? 11.826 -5.233 -0.470 1.00 92.38 114 HIS A C 1
ATOM 927 O O . HIS A 1 114 ? 11.472 -4.183 0.071 1.00 92.38 114 HIS A O 1
ATOM 933 N N . TRP A 1 115 ? 11.010 -6.001 -1.188 1.00 95.06 115 TRP A N 1
ATOM 934 C CA . TRP A 1 115 ? 9.592 -5.724 -1.371 1.00 95.06 115 TRP A CA 1
ATOM 935 C C . TRP A 1 115 ? 8.749 -6.522 -0.384 1.00 95.06 115 TRP A C 1
ATOM 937 O O . TRP A 1 115 ? 8.858 -7.741 -0.295 1.00 95.06 115 TRP A O 1
ATOM 947 N N . PHE A 1 116 ? 7.835 -5.836 0.286 1.00 96.12 116 PHE A N 1
ATOM 948 C CA . PHE A 1 116 ? 6.770 -6.460 1.060 1.00 96.12 116 PHE A CA 1
ATOM 949 C C . PHE A 1 116 ? 5.475 -5.668 0.885 1.00 96.12 116 PHE A C 1
ATOM 951 O O . PHE A 1 116 ? 5.475 -4.520 0.433 1.00 96.12 116 PHE A O 1
ATOM 958 N N . LEU A 1 117 ? 4.349 -6.287 1.223 1.00 97.50 117 LEU A N 1
ATOM 959 C CA . LEU A 1 117 ? 3.043 -5.643 1.176 1.00 97.50 117 LEU A CA 1
ATOM 960 C C . LEU A 1 117 ? 2.521 -5.456 2.600 1.00 97.50 117 LEU A C 1
ATOM 962 O O . LEU A 1 117 ? 2.315 -6.421 3.335 1.00 97.50 117 LEU A O 1
ATOM 966 N N . PHE A 1 118 ? 2.308 -4.198 2.977 1.00 98.44 118 PHE A N 1
ATOM 967 C CA . PHE A 1 118 ? 1.638 -3.822 4.213 1.00 98.44 118 PHE A CA 1
ATOM 968 C C . PHE A 1 118 ? 0.152 -3.599 3.932 1.00 98.44 118 PHE A C 1
ATOM 970 O O . PHE A 1 118 ? -0.205 -2.815 3.050 1.00 98.44 118 PHE A O 1
ATOM 977 N N . VAL A 1 119 ? -0.716 -4.296 4.663 1.00 98.50 119 VAL A N 1
ATOM 978 C CA . VAL A 1 119 ? -2.170 -4.160 4.539 1.00 98.50 119 VAL A CA 1
ATOM 979 C C . VAL A 1 119 ? -2.749 -3.721 5.872 1.00 98.50 119 VAL A C 1
ATOM 981 O O . VAL A 1 119 ? -2.484 -4.336 6.905 1.00 98.50 119 VAL A O 1
ATOM 984 N N . VAL A 1 120 ? -3.556 -2.667 5.843 1.00 98.50 120 VAL A N 1
ATOM 985 C CA . VAL A 1 120 ? -4.361 -2.244 6.990 1.00 98.50 120 VAL A CA 1
ATOM 986 C C . VAL A 1 120 ? -5.768 -2.769 6.773 1.00 98.50 120 VAL A C 1
ATOM 988 O O . VAL A 1 120 ? -6.469 -2.321 5.865 1.00 98.50 120 VAL A O 1
ATOM 991 N N . ASP A 1 121 ? -6.141 -3.752 7.581 1.00 98.44 121 ASP A N 1
ATOM 992 C CA . ASP A 1 121 ? -7.466 -4.350 7.603 1.00 98.44 121 ASP A CA 1
ATOM 993 C C . ASP A 1 121 ? -8.288 -3.691 8.704 1.00 98.44 121 ASP A C 1
ATOM 995 O O . ASP A 1 121 ? -8.180 -4.029 9.885 1.00 98.44 121 ASP A O 1
ATOM 999 N N . LEU A 1 122 ? -9.069 -2.695 8.290 1.00 97.94 122 LEU A N 1
ATOM 1000 C CA . LEU A 1 122 ? -9.931 -1.919 9.171 1.00 97.94 122 LEU A CA 1
ATOM 1001 C C . LEU A 1 122 ? -11.142 -2.738 9.626 1.00 97.94 122 LEU A C 1
ATOM 1003 O O . LEU A 1 122 ? -11.647 -2.518 10.722 1.00 97.94 122 LEU A O 1
ATOM 1007 N N . GLN A 1 123 ? -11.581 -3.705 8.815 1.00 96.75 123 GLN A N 1
ATOM 1008 C CA . GLN A 1 123 ? -12.722 -4.563 9.127 1.00 96.75 123 GLN A CA 1
ATOM 1009 C C . GLN A 1 123 ? -12.394 -5.572 10.233 1.00 96.75 123 GLN A C 1
ATOM 1011 O O . GLN A 1 123 ? -13.209 -5.792 11.126 1.00 96.75 123 GLN A O 1
ATOM 1016 N N . ASN A 1 124 ? -11.207 -6.181 10.184 1.00 97.88 124 ASN A N 1
ATOM 1017 C CA . ASN A 1 124 ? -10.794 -7.226 11.123 1.00 97.88 124 ASN A CA 1
ATOM 1018 C C . ASN A 1 124 ? -9.813 -6.739 12.198 1.00 97.88 124 ASN A C 1
ATOM 1020 O O . ASN A 1 124 ? -9.285 -7.565 12.951 1.00 97.88 124 ASN A O 1
ATOM 1024 N N . CYS A 1 125 ? -9.541 -5.432 12.252 1.00 98.00 125 CYS A N 1
ATOM 1025 C CA . CYS A 1 125 ? -8.575 -4.803 13.152 1.00 98.00 125 CYS A CA 1
ATOM 1026 C C . CYS A 1 125 ? -7.179 -5.442 13.049 1.00 98.00 125 CYS A C 1
ATOM 1028 O O . CYS A 1 125 ? -6.645 -5.994 14.018 1.00 98.00 125 CYS A O 1
ATOM 1030 N N . GLN A 1 126 ? -6.579 -5.432 11.853 1.00 98.44 126 GLN A N 1
ATOM 1031 C CA . GLN A 1 126 ? -5.269 -6.054 11.629 1.00 98.44 126 GLN A CA 1
ATOM 1032 C C . GLN A 1 126 ? -4.303 -5.169 10.850 1.00 98.44 126 GLN A C 1
ATOM 1034 O O . GLN A 1 126 ? -4.651 -4.509 9.875 1.00 98.44 126 GLN A O 1
ATOM 1039 N N . PHE A 1 127 ? -3.042 -5.241 11.260 1.00 98.50 127 PHE A N 1
ATOM 1040 C CA . PHE A 1 127 ? -1.895 -4.812 10.474 1.00 98.50 127 PHE A CA 1
ATOM 1041 C C . PHE A 1 127 ? -1.230 -6.057 9.898 1.00 98.50 127 PHE A C 1
ATOM 1043 O O . PHE A 1 127 ? -0.591 -6.819 10.624 1.00 98.50 127 PHE A O 1
ATOM 1050 N N . VAL A 1 128 ? -1.407 -6.298 8.605 1.00 98.25 128 VAL A N 1
ATOM 1051 C CA . VAL A 1 128 ? -0.936 -7.516 7.945 1.00 98.25 128 VAL A CA 1
ATOM 1052 C C . VAL A 1 128 ? 0.351 -7.222 7.183 1.00 98.25 128 VAL A C 1
ATOM 1054 O O . VAL A 1 128 ? 0.390 -6.340 6.326 1.00 98.25 128 VAL A O 1
ATOM 1057 N N . PHE A 1 129 ? 1.400 -7.984 7.478 1.00 97.69 129 PHE A N 1
ATOM 1058 C CA . PHE A 1 129 ? 2.689 -7.916 6.793 1.00 97.69 129 PHE A CA 1
ATOM 1059 C C . PHE A 1 129 ? 2.852 -9.152 5.915 1.00 97.69 129 PHE A C 1
ATOM 1061 O O . PHE A 1 129 ? 3.125 -10.251 6.400 1.00 97.69 129 PHE A O 1
ATOM 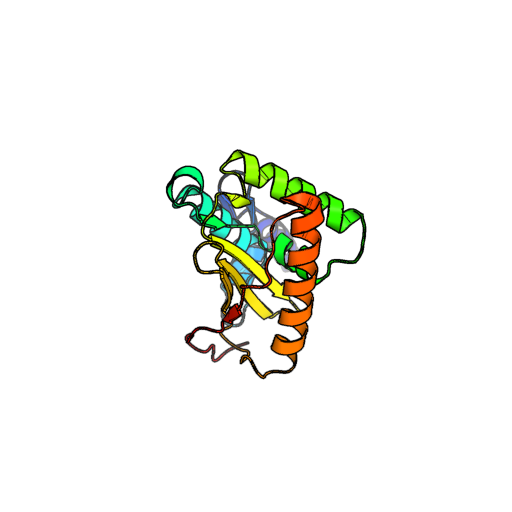1068 N N . MET A 1 130 ? 2.665 -8.974 4.611 1.00 96.38 130 MET A N 1
ATOM 1069 C CA . MET A 1 130 ? 2.888 -10.013 3.612 1.00 96.38 130 MET A CA 1
ATOM 1070 C C . MET A 1 130 ? 4.324 -9.905 3.101 1.00 96.38 130 MET A C 1
ATOM 1072 O O . MET A 1 130 ? 4.631 -9.072 2.247 1.00 96.38 130 MET A O 1
ATOM 1076 N N . ASP A 1 131 ? 5.195 -10.747 3.653 1.00 94.56 131 ASP A N 1
ATOM 1077 C CA . ASP A 1 131 ? 6.616 -10.803 3.321 1.00 94.56 131 ASP A CA 1
ATOM 1078 C C . ASP A 1 131 ? 7.031 -12.242 2.964 1.00 94.56 131 ASP A C 1
ATOM 1080 O O . ASP A 1 131 ? 6.906 -13.174 3.770 1.00 94.56 131 ASP A O 1
ATOM 1084 N N . SER A 1 132 ? 7.507 -12.419 1.731 1.00 93.06 132 SER A N 1
ATOM 1085 C CA . SER A 1 132 ? 7.973 -13.691 1.167 1.00 93.06 132 SER A CA 1
ATOM 1086 C C . SER A 1 132 ? 9.366 -14.102 1.653 1.00 93.06 132 SER A C 1
ATOM 1088 O O . SER A 1 132 ? 9.702 -15.285 1.574 1.00 93.06 132 SER A O 1
ATOM 1090 N N . LEU A 1 133 ? 10.174 -13.174 2.171 1.00 91.19 133 LEU A N 1
ATOM 1091 C CA . LEU A 1 133 ? 11.559 -13.400 2.590 1.00 91.19 133 LEU A CA 1
ATOM 1092 C C . LEU A 1 133 ? 11.686 -13.452 4.110 1.00 91.19 133 LEU A C 1
ATOM 1094 O O . LEU A 1 13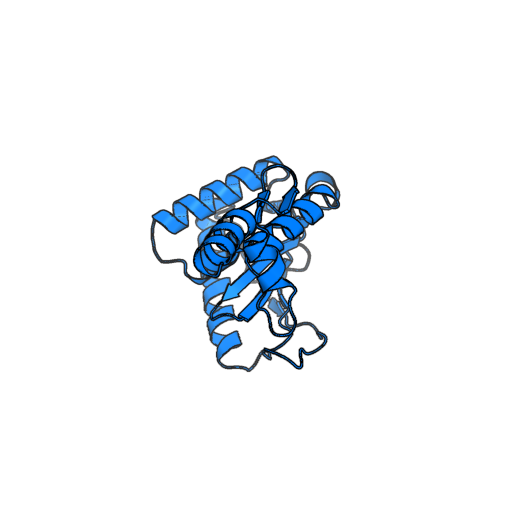3 ? 12.130 -14.452 4.675 1.00 91.19 133 LEU A O 1
ATOM 1098 N N . PHE A 1 134 ? 11.279 -12.384 4.787 1.00 88.00 134 PHE A N 1
ATOM 1099 C CA . PHE A 1 134 ? 11.518 -12.224 6.209 1.00 88.00 134 PHE A CA 1
ATOM 1100 C C . PHE A 1 134 ? 10.381 -12.797 7.056 1.00 88.00 134 PHE A C 1
ATOM 1102 O O . PHE A 1 134 ? 9.193 -12.597 6.811 1.00 88.00 134 PHE A O 1
ATOM 1109 N N . LEU A 1 135 ? 10.762 -13.511 8.116 1.00 87.00 135 LEU A N 1
ATOM 1110 C CA . LEU A 1 135 ? 9.835 -14.004 9.133 1.00 87.00 135 LEU A CA 1
ATOM 1111 C C . LEU A 1 135 ? 9.508 -12.917 10.160 1.00 87.00 135 LEU A C 1
ATOM 1113 O O . LEU A 1 135 ? 10.329 -12.038 10.421 1.00 87.00 135 LEU A O 1
ATOM 1117 N N . LYS A 1 136 ? 8.365 -13.068 10.845 1.00 86.81 136 LYS A N 1
ATOM 1118 C CA . LYS A 1 136 ? 7.916 -12.204 11.956 1.00 86.81 136 LYS A CA 1
ATOM 1119 C C . LYS A 1 136 ? 9.011 -11.902 12.989 1.00 86.81 136 LYS A C 1
ATOM 1121 O O . LYS A 1 136 ? 9.062 -10.806 13.526 1.00 86.81 136 LYS A O 1
ATOM 1126 N N . LYS A 1 137 ? 9.862 -12.887 13.300 1.00 88.19 137 LYS A N 1
ATOM 1127 C CA . LYS A 1 137 ? 10.926 -12.775 14.316 1.00 88.19 137 LYS A CA 1
ATOM 1128 C C . LYS A 1 137 ? 12.265 -12.284 13.759 1.00 88.19 137 LYS A C 1
ATOM 1130 O O . LYS A 1 137 ? 13.235 -12.189 14.502 1.00 88.19 137 LYS A O 1
ATOM 1135 N N . SER A 1 138 ? 12.352 -12.027 12.456 1.00 91.06 138 SER A N 1
ATOM 1136 C CA . SER A 1 138 ? 13.572 -11.480 11.871 1.00 91.06 138 SER A CA 1
ATOM 1137 C C . SER A 1 138 ? 13.797 -10.057 12.386 1.00 91.06 138 SER A C 1
ATOM 1139 O O . SER A 1 138 ? 12.848 -9.289 12.544 1.00 91.06 138 SER A O 1
ATOM 1141 N N . ARG A 1 139 ? 15.061 -9.686 12.609 1.00 92.06 139 ARG A N 1
ATOM 1142 C CA . ARG A 1 139 ? 15.420 -8.334 13.064 1.00 92.06 139 ARG A CA 1
ATOM 1143 C C . ARG A 1 139 ? 14.869 -7.249 12.134 1.00 92.06 139 ARG A C 1
ATOM 1145 O O . ARG A 1 139 ? 14.433 -6.210 12.612 1.00 92.06 139 ARG A O 1
ATOM 1152 N N . TYR A 1 140 ? 14.867 -7.516 10.827 1.00 92.50 140 TYR A N 1
ATOM 1153 C CA . TYR A 1 140 ? 14.294 -6.622 9.825 1.00 92.50 140 TYR A CA 1
ATOM 1154 C C . TYR A 1 140 ? 12.804 -6.368 10.087 1.00 92.50 140 TYR A C 1
ATOM 1156 O O . TYR A 1 140 ? 12.404 -5.218 10.232 1.00 92.50 140 TYR A O 1
ATOM 1164 N N . GLN A 1 141 ? 11.995 -7.426 10.217 1.00 92.31 141 GLN A N 1
ATOM 1165 C CA . GLN A 1 141 ? 10.546 -7.284 10.397 1.00 92.31 141 GLN A CA 1
ATOM 1166 C C . GLN A 1 141 ? 10.157 -6.670 11.740 1.00 92.31 141 GLN A C 1
ATOM 1168 O O . GLN A 1 141 ? 9.220 -5.880 11.785 1.00 92.31 141 GLN A O 1
ATOM 1173 N N . VAL A 1 142 ? 10.886 -6.963 12.821 1.00 93.12 142 VAL A N 1
ATOM 1174 C CA . VAL A 1 142 ? 10.640 -6.320 14.124 1.00 93.12 142 VAL A CA 1
ATOM 1175 C C . VAL A 1 142 ? 10.766 -4.800 13.996 1.00 93.12 142 VAL A C 1
ATOM 1177 O O . VAL A 1 142 ? 9.809 -4.085 14.267 1.00 93.12 142 VAL A O 1
ATOM 1180 N N . VAL A 1 143 ? 11.892 -4.317 13.462 1.00 94.38 143 VAL A N 1
ATOM 1181 C CA . VAL A 1 143 ? 12.143 -2.875 13.306 1.00 94.38 143 VAL A CA 1
ATOM 1182 C C . VAL A 1 143 ? 11.160 -2.232 12.325 1.00 94.38 143 VAL A C 1
ATOM 1184 O O . VAL A 1 143 ? 10.562 -1.201 12.628 1.00 94.38 143 VAL A O 1
ATOM 1187 N N . VAL A 1 144 ? 10.966 -2.840 11.150 1.00 95.56 144 VAL A N 1
ATOM 1188 C CA . VAL A 1 144 ? 10.090 -2.286 10.108 1.00 95.56 144 VAL A CA 1
ATOM 1189 C C . VAL A 1 144 ? 8.644 -2.217 10.584 1.00 95.56 144 VAL A C 1
ATOM 1191 O O . VAL A 1 144 ? 7.989 -1.201 10.358 1.00 95.56 144 VAL A O 1
ATOM 1194 N N . SER A 1 145 ? 8.138 -3.258 11.249 1.00 96.19 145 SER A N 1
ATOM 1195 C CA . SER A 1 145 ? 6.745 -3.276 11.697 1.00 96.19 145 SER A CA 1
ATOM 1196 C C . SER A 1 145 ? 6.474 -2.291 12.831 1.00 96.19 145 SER A C 1
ATOM 1198 O O . SER A 1 145 ? 5.459 -1.599 12.775 1.00 96.19 145 SER A O 1
ATOM 1200 N N . GLU A 1 146 ? 7.387 -2.149 13.796 1.00 95.69 146 GLU A N 1
ATOM 1201 C CA . GLU A 1 146 ? 7.275 -1.150 14.867 1.00 95.69 146 GLU A CA 1
ATOM 1202 C C . GLU A 1 146 ? 7.243 0.276 14.306 1.00 95.69 146 GLU A C 1
ATOM 1204 O O . GLU A 1 146 ? 6.318 1.038 14.597 1.00 95.69 146 GLU A O 1
ATOM 1209 N N . MET A 1 147 ? 8.204 0.618 13.440 1.00 96.94 147 MET A N 1
ATOM 1210 C CA . MET A 1 147 ? 8.280 1.945 12.825 1.00 96.94 147 MET A CA 1
ATOM 1211 C C . MET A 1 147 ? 7.066 2.235 11.942 1.00 96.94 147 MET A C 1
ATOM 1213 O O . MET A 1 147 ? 6.444 3.291 12.063 1.00 96.94 147 MET A O 1
ATOM 1217 N N . LEU A 1 148 ? 6.709 1.301 11.055 1.00 97.75 148 LEU A N 1
ATOM 1218 C CA . LEU A 1 148 ? 5.630 1.504 10.095 1.00 97.75 148 LEU A CA 1
ATOM 1219 C C . LEU A 1 148 ? 4.279 1.659 10.788 1.00 97.75 148 LEU A C 1
ATOM 1221 O O . LEU A 1 148 ? 3.531 2.573 10.451 1.00 97.75 148 LEU A O 1
ATOM 1225 N N . VAL A 1 149 ? 3.971 0.794 11.761 1.00 98.12 149 VAL A N 1
ATOM 1226 C CA . VAL A 1 149 ? 2.707 0.862 12.505 1.00 98.12 149 VAL A CA 1
ATOM 1227 C C . VAL A 1 149 ? 2.658 2.125 13.360 1.00 98.12 149 VAL A C 1
ATOM 1229 O O . VAL A 1 149 ? 1.635 2.807 13.352 1.00 98.12 149 VAL A O 1
ATOM 1232 N N . GLY A 1 150 ? 3.747 2.476 14.053 1.00 97.69 150 GLY A N 1
ATOM 1233 C CA . GLY A 1 150 ? 3.819 3.703 14.850 1.00 97.69 150 GLY A CA 1
ATOM 1234 C C . GLY A 1 150 ? 3.564 4.955 14.009 1.00 97.69 150 GLY A C 1
ATOM 1235 O O . GLY A 1 150 ? 2.672 5.748 14.323 1.00 97.69 150 GLY A O 1
ATOM 1236 N N . ASN A 1 151 ? 4.274 5.084 12.885 1.00 98.19 151 ASN A N 1
ATOM 1237 C CA . ASN A 1 151 ? 4.106 6.205 11.963 1.00 98.19 151 ASN A CA 1
ATOM 1238 C C . ASN A 1 151 ? 2.712 6.228 11.336 1.00 98.19 151 ASN A C 1
ATOM 1240 O O . ASN A 1 151 ? 2.102 7.292 11.253 1.00 98.19 151 ASN A O 1
ATOM 1244 N N . PHE A 1 152 ? 2.181 5.073 10.925 1.00 98.25 152 PHE A N 1
ATOM 1245 C CA . PHE A 1 152 ? 0.841 4.983 10.350 1.00 98.25 152 PHE A CA 1
ATOM 1246 C C . PHE A 1 152 ? -0.232 5.456 11.336 1.00 98.25 152 PHE A C 1
ATOM 1248 O O . PHE A 1 152 ? -1.060 6.283 10.966 1.00 98.25 152 PHE A O 1
ATOM 1255 N N . LYS A 1 153 ? -0.193 4.988 12.593 1.00 97.94 153 LYS A N 1
ATOM 1256 C CA . LYS A 1 153 ? -1.137 5.409 13.643 1.00 97.94 153 LYS A CA 1
ATOM 1257 C C . LYS A 1 153 ? -1.079 6.919 13.877 1.00 97.94 153 LYS A C 1
ATOM 1259 O O . LYS A 1 153 ? -2.118 7.571 13.926 1.00 97.94 153 LYS A O 1
ATOM 1264 N N . HIS A 1 154 ? 0.128 7.476 13.983 1.00 97.12 154 HIS A N 1
ATOM 1265 C CA . HIS A 1 154 ? 0.314 8.916 14.154 1.00 97.12 154 HIS A CA 1
ATOM 1266 C C . HIS A 1 154 ? -0.244 9.707 12.962 1.00 97.12 154 HIS A C 1
ATOM 1268 O O . HIS A 1 154 ? -1.055 10.609 13.144 1.00 97.12 154 HIS A O 1
ATOM 1274 N N . LEU A 1 155 ? 0.127 9.331 11.736 1.00 97.88 155 LEU A N 1
ATOM 1275 C CA . LEU A 1 155 ? -0.341 9.993 10.518 1.00 97.88 155 LEU A CA 1
ATOM 1276 C C . LEU A 1 155 ? -1.858 9.885 10.343 1.00 97.88 155 LEU A C 1
ATOM 1278 O O . LEU A 1 155 ? -2.484 10.842 9.899 1.00 97.88 155 LEU A O 1
ATOM 1282 N N . TRP A 1 156 ? -2.457 8.749 10.705 1.00 98.00 156 TRP A N 1
ATOM 1283 C CA . TRP A 1 156 ? -3.907 8.581 10.678 1.00 98.00 156 TRP A CA 1
ATOM 1284 C C . TRP A 1 156 ? -4.606 9.588 11.586 1.00 98.00 156 TRP A C 1
ATOM 1286 O O . TRP A 1 156 ? -5.528 10.264 11.134 1.00 98.00 156 TRP A O 1
ATOM 1296 N N . LYS A 1 157 ? -4.128 9.728 12.827 1.00 97.19 157 LYS A N 1
ATOM 1297 C CA . LYS A 1 157 ? -4.682 10.668 13.806 1.00 97.19 157 LYS A CA 1
ATOM 1298 C C . LYS A 1 157 ? -4.656 12.113 13.300 1.00 97.19 157 LYS A C 1
ATOM 1300 O O . LYS A 1 157 ? -5.612 12.857 13.482 1.00 97.19 157 LYS A O 1
ATOM 1305 N N . GLU A 1 158 ? -3.569 12.494 12.637 1.00 96.88 158 GLU A N 1
ATOM 1306 C CA . GLU A 1 158 ? -3.365 13.857 12.134 1.00 96.88 158 GLU A CA 1
ATOM 1307 C C . GLU A 1 158 ? -4.120 14.157 10.826 1.00 96.88 158 GLU A C 1
ATOM 1309 O O . GLU A 1 158 ? -4.391 15.317 10.513 1.00 96.88 158 GLU A O 1
ATOM 1314 N N . ILE A 1 159 ? -4.400 13.140 10.003 1.00 97.00 159 ILE A N 1
ATOM 1315 C CA . ILE A 1 159 ? -4.872 13.333 8.620 1.00 97.00 159 ILE A CA 1
ATOM 1316 C C .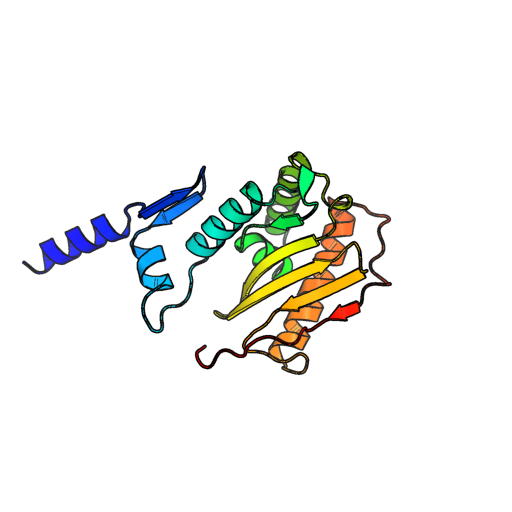 ILE A 1 159 ? -6.310 12.859 8.411 1.00 97.00 159 ILE A C 1
ATOM 1318 O O . ILE A 1 159 ? -7.026 13.461 7.607 1.00 97.00 159 ILE A O 1
ATOM 1322 N N . VAL A 1 160 ? -6.697 11.756 9.050 1.00 96.44 160 VAL A N 1
ATOM 1323 C CA . VAL A 1 160 ? -7.932 11.023 8.748 1.00 96.44 160 VAL A CA 1
ATOM 1324 C C . VAL A 1 160 ? -8.962 11.234 9.845 1.00 96.44 160 VAL A C 1
ATOM 1326 O O . VAL A 1 160 ? -10.008 11.816 9.575 1.00 96.44 160 VAL A O 1
ATOM 1329 N N . ASP A 1 161 ? -8.661 10.774 11.057 1.00 95.62 161 ASP A N 1
ATOM 1330 C CA . ASP A 1 161 ? -9.582 10.822 12.190 1.00 95.62 161 ASP A CA 1
ATOM 1331 C C . ASP A 1 161 ? -8.791 10.815 13.503 1.00 95.62 161 ASP A C 1
ATOM 1333 O O . ASP A 1 161 ? -8.064 9.857 13.788 1.00 95.62 161 ASP A O 1
ATOM 1337 N N . SER A 1 162 ? -8.931 11.887 14.290 1.00 94.38 162 SER A N 1
ATOM 1338 C CA . SER A 1 162 ? -8.225 12.064 15.561 1.00 94.38 162 SER A CA 1
ATOM 1339 C C . SER A 1 162 ? -8.725 11.139 16.669 1.00 94.38 162 SER A C 1
ATOM 1341 O O . SER A 1 162 ? -7.972 10.871 17.610 1.00 94.38 162 SER A O 1
ATOM 1343 N N . GLU A 1 163 ? -9.963 10.653 16.545 1.00 94.94 163 GLU A N 1
ATOM 1344 C CA . GLU A 1 163 ? -10.652 9.851 17.558 1.00 94.94 163 GLU A CA 1
ATOM 1345 C C . GLU A 1 163 ? -10.553 8.345 17.280 1.00 94.94 163 GLU A C 1
ATOM 1347 O O . GLU A 1 163 ? -10.829 7.524 18.158 1.00 94.94 163 GLU A O 1
ATOM 1352 N N . TYR A 1 164 ? -10.129 7.950 16.075 1.00 94.12 164 TYR A N 1
ATOM 1353 C CA . TYR A 1 164 ? -9.987 6.542 15.720 1.00 94.12 164 TYR A CA 1
ATOM 1354 C C . TYR A 1 164 ? -8.819 5.890 16.474 1.00 94.12 164 TYR A C 1
ATOM 1356 O O . TYR A 1 164 ? -7.652 6.250 16.291 1.00 94.12 164 TYR A O 1
ATOM 1364 N N . SER A 1 165 ? -9.122 4.871 17.282 1.00 93.88 165 SER A N 1
ATOM 1365 C CA . SER A 1 165 ? -8.111 4.088 17.998 1.00 93.88 165 SER A CA 1
ATOM 1366 C C . SER A 1 165 ? -7.764 2.784 17.275 1.00 93.88 165 SER A C 1
ATOM 1368 O O . SER A 1 165 ? -8.627 2.008 16.867 1.00 93.88 165 SER A O 1
ATOM 1370 N N . PHE A 1 166 ? -6.461 2.503 17.204 1.00 96.75 166 PHE A N 1
ATOM 1371 C CA . PHE A 1 166 ? -5.899 1.243 16.713 1.00 96.75 166 PHE A CA 1
ATOM 1372 C C . PHE A 1 166 ? -5.446 0.312 17.851 1.00 96.75 166 PHE A C 1
ATOM 1374 O O . PHE A 1 166 ? -4.568 -0.530 17.642 1.00 96.75 166 PHE A O 1
ATOM 1381 N N . ASP A 1 167 ? -5.955 0.476 19.071 1.00 94.38 167 ASP A N 1
ATOM 1382 C CA . ASP A 1 167 ? -5.508 -0.321 20.227 1.00 94.38 167 ASP A CA 1
ATOM 1383 C C . ASP A 1 167 ? -5.938 -1.787 20.119 1.00 94.38 167 ASP A C 1
ATOM 1385 O O . ASP A 1 167 ? -5.191 -2.689 20.488 1.00 94.38 167 ASP A O 1
ATOM 1389 N N . ASN A 1 168 ? -7.092 -2.034 19.496 1.00 95.50 168 ASN A N 1
ATOM 1390 C CA . ASN A 1 168 ? -7.590 -3.383 19.224 1.00 95.50 168 ASN A CA 1
ATOM 1391 C C . ASN A 1 168 ? -6.916 -4.043 18.009 1.00 95.50 168 ASN A C 1
ATOM 1393 O O . ASN A 1 168 ? -7.234 -5.188 17.678 1.00 95.50 168 ASN A O 1
ATOM 1397 N N . PHE A 1 169 ? -6.013 -3.340 17.314 1.00 98.19 169 PHE A N 1
ATOM 1398 C CA . PHE A 1 169 ? -5.362 -3.893 16.134 1.00 98.19 169 PHE A CA 1
ATOM 1399 C C . PHE A 1 169 ? -4.231 -4.836 16.515 1.00 98.19 169 PHE A C 1
ATOM 1401 O O . PHE A 1 169 ? -3.338 -4.494 17.290 1.00 98.19 169 PHE A O 1
ATOM 1408 N N . ARG A 1 170 ? -4.205 -6.001 15.869 1.00 97.25 170 ARG A N 1
ATOM 1409 C CA . ARG A 1 170 ? -3.106 -6.965 15.995 1.00 97.25 170 ARG A CA 1
ATOM 1410 C C . ARG A 1 170 ? -2.240 -7.002 14.744 1.00 97.25 170 ARG A C 1
ATOM 1412 O O . ARG A 1 170 ? -2.732 -6.863 13.627 1.00 97.25 170 ARG A O 1
ATOM 1419 N N . ILE A 1 171 ? -0.949 -7.267 14.927 1.00 97.12 171 ILE A N 1
ATOM 1420 C CA . ILE A 1 171 ? -0.031 -7.499 13.810 1.00 97.12 171 ILE A CA 1
ATOM 1421 C C . ILE A 1 171 ? -0.092 -8.974 13.391 1.00 97.12 171 ILE A C 1
ATOM 1423 O O . ILE A 1 171 ? 0.121 -9.873 14.212 1.00 97.12 171 ILE A O 1
ATOM 1427 N N . VAL A 1 172 ? -0.348 -9.222 12.107 1.00 96.44 172 VAL A N 1
ATOM 1428 C CA . VAL A 1 172 ? -0.503 -10.555 11.513 1.00 96.44 172 VAL A CA 1
ATOM 1429 C C . VAL A 1 172 ? 0.531 -10.775 10.413 1.00 96.44 172 VAL A C 1
ATOM 1431 O O . VAL A 1 172 ? 0.780 -9.907 9.583 1.00 96.44 172 VAL A O 1
ATOM 1434 N N . TYR A 1 173 ? 1.108 -11.975 10.400 1.00 95.38 173 TYR A N 1
ATOM 1435 C CA . TYR A 1 173 ? 2.018 -12.448 9.360 1.00 95.38 173 TYR A CA 1
ATOM 1436 C C . TYR A 1 173 ? 1.426 -13.735 8.775 1.00 95.38 173 TYR A C 1
ATOM 1438 O O . TYR A 1 173 ? 1.551 -14.787 9.409 1.00 95.38 173 TYR A O 1
ATOM 1446 N N . PRO A 1 174 ? 0.716 -13.666 7.636 1.00 93.44 174 PRO A N 1
ATOM 1447 C CA . PRO A 1 174 ? 0.083 -14.834 7.044 1.00 93.44 174 PRO A CA 1
ATOM 1448 C C . PRO A 1 174 ? 1.128 -15.826 6.521 1.00 93.44 174 PRO A C 1
ATOM 1450 O O . PRO A 1 174 ? 2.290 -15.481 6.286 1.00 93.44 174 PRO A O 1
ATOM 1453 N N . ALA A 1 175 ? 0.709 -17.075 6.324 1.00 89.81 175 ALA A N 1
ATOM 1454 C CA . ALA A 1 175 ? 1.527 -18.053 5.620 1.00 89.81 175 ALA A CA 1
ATOM 1455 C C . ALA A 1 175 ? 1.650 -17.629 4.148 1.00 89.81 175 ALA A C 1
ATOM 1457 O O . ALA A 1 175 ? 0.654 -17.583 3.430 1.00 89.81 175 ALA A O 1
ATOM 1458 N N . MET A 1 176 ? 2.870 -17.305 3.719 1.00 88.12 176 MET A N 1
ATOM 1459 C CA . MET A 1 176 ? 3.175 -16.870 2.356 1.00 88.12 176 MET A CA 1
ATOM 1460 C C . MET A 1 176 ? 4.120 -17.869 1.681 1.00 88.12 176 MET A C 1
ATOM 1462 O O . MET A 1 176 ? 5.028 -18.379 2.352 1.00 88.12 176 MET A O 1
ATOM 1466 N N . PRO A 1 177 ? 3.968 -18.119 0.366 1.00 90.44 177 PRO A N 1
ATOM 1467 C CA . PRO A 1 177 ? 5.007 -18.771 -0.421 1.00 90.44 177 PRO A CA 1
ATOM 1468 C C . PRO A 1 177 ? 6.344 -18.044 -0.237 1.00 90.44 177 PRO A C 1
ATOM 1470 O O . PRO A 1 177 ? 6.408 -16.814 -0.300 1.00 90.44 177 PRO A O 1
ATOM 1473 N N . ARG A 1 178 ? 7.405 -18.807 0.038 1.00 89.94 178 ARG A N 1
ATOM 1474 C CA . ARG A 1 178 ? 8.739 -18.256 0.298 1.00 89.94 178 ARG A CA 1
ATOM 1475 C C . ARG A 1 178 ? 9.474 -18.011 -1.008 1.00 89.94 178 ARG A C 1
ATOM 1477 O O . ARG A 1 178 ? 9.473 -18.877 -1.880 1.00 89.94 178 ARG A O 1
ATOM 1484 N N . GLN A 1 179 ? 10.122 -16.855 -1.123 1.00 86.25 179 GLN A N 1
ATOM 1485 C CA . GLN A 1 179 ? 11.007 -16.600 -2.256 1.00 86.25 179 GLN A CA 1
ATOM 1486 C C . GLN A 1 179 ? 12.355 -17.297 -2.039 1.00 86.25 179 GLN A C 1
ATOM 1488 O O . GLN A 1 179 ? 12.908 -17.259 -0.940 1.00 86.25 179 GLN A O 1
ATOM 1493 N N . GLY A 1 180 ? 12.860 -17.957 -3.083 1.00 77.56 180 GLY A N 1
ATOM 1494 C CA . GLY A 1 180 ? 14.192 -18.578 -3.097 1.00 77.56 180 GLY A CA 1
ATOM 1495 C C . GLY A 1 180 ? 15.293 -17.648 -3.620 1.00 77.56 180 GLY A C 1
ATOM 1496 O O . GLY A 1 180 ? 16.468 -17.990 -3.561 1.00 77.56 180 GLY A O 1
ATOM 1497 N N . ASN A 1 181 ? 14.907 -16.481 -4.133 1.00 70.06 181 ASN A N 1
ATOM 1498 C CA . ASN A 1 181 ? 15.759 -15.417 -4.644 1.00 70.06 181 ASN A CA 1
ATOM 1499 C C . ASN A 1 181 ? 15.409 -14.102 -3.929 1.00 70.06 181 ASN A C 1
ATOM 1501 O O . ASN A 1 181 ? 14.246 -13.853 -3.614 1.00 70.06 181 ASN A O 1
ATOM 1505 N N . GLY A 1 182 ? 16.423 -13.296 -3.619 1.00 60.06 182 GLY A N 1
ATOM 1506 C CA . GLY A 1 182 ? 16.290 -12.002 -2.945 1.00 60.06 182 GLY A CA 1
ATOM 1507 C C . GLY A 1 182 ? 16.879 -10.884 -3.777 1.00 60.06 182 GLY A C 1
ATOM 1508 O O . GLY A 1 182 ? 17.820 -11.173 -4.548 1.00 60.06 182 GLY A O 1
#

pLDDT: mean 92.68, std 7.18, range [60.06, 98.5]

Secondary structure (DSSP, 8-state):
-HHHHHHHHHHHHHSEEEEETTEEEEHHHHHHHHSTTPPPPHHHHHHHHHHHHHHT-HHHH-EEE--HHHHHHHHT--SHHHHHHHHHHHHHHTTTS-GGG-SEEEEEEEETTEEEEEEEETTTTEEEEE-SS--TTSHHHHHHHHHHHHHHHHHHHHHT-SS---TT-EEE----PPPS--

Organism: Aegilops tauschii subsp. strangulata (NCBI:txid200361)